Protein AF-A0A133UDZ0-F1 (afdb_monomer_lite)

pLDDT: mean 82.49, std 12.0, range [34.69, 95.62]

Foldseek 3Di:
DELVVQLVVCVVVLVLLCVLQVCPVFVLVNVLVNVLSSQLSVLVLQLFCVSDPVSVVVQVVCCVVVVDHDDRVNSNVVSNVVSVVSNVVSNVVSCVVRVTDDTDPVSSVVSVVVVVVVVPDPDPPDPDDD

InterPro domains:
  IPR001898 Solute carrier family 13 [PF00939] (11-129)

Radius of gyration: 19.51 Å; chains: 1; bounding box: 43×41×47 Å

Secondary structure (DSSP, 8-state):
--HHHHHHHHHHHHHHHHHHTTGGG-HHHHHHHHHHHHHHHHHHHHHSGGG-HHHHHHHHHHHHHHSPPPPHHHHHHHHHHHHHHHHHHHHHHHHHHS-PPPP-HHHHHHHHHHHHHHT-S-----S---

Organism: NCBI:txid1698263

Structure (mmCIF, N/CA/C/O backbone):
data_AF-A0A133UDZ0-F1
#
_entry.id   AF-A0A133UDZ0-F1
#
loop_
_atom_site.group_PDB
_atom_site.id
_atom_site.type_symbol
_atom_site.label_atom_id
_atom_site.label_alt_id
_atom_site.label_comp_id
_atom_site.label_asym_id
_atom_site.label_entity_id
_atom_site.label_seq_id
_atom_site.pdbx_PDB_ins_code
_atom_site.Cartn_x
_atom_site.Cartn_y
_atom_site.Cartn_z
_atom_site.occupancy
_atom_site.B_iso_or_equiv
_atom_site.auth_seq_id
_atom_site.auth_comp_id
_atom_site.auth_asym_id
_atom_site.auth_atom_id
_atom_site.pdbx_PDB_model_num
ATOM 1 N N . MET A 1 1 ? 11.291 4.726 -2.373 1.00 58.84 1 MET A N 1
ATOM 2 C CA . MET A 1 1 ? 11.436 4.320 -0.953 1.00 58.84 1 MET A CA 1
ATOM 3 C C . MET A 1 1 ? 11.403 2.802 -0.896 1.00 58.84 1 MET A C 1
ATOM 5 O O . MET A 1 1 ? 10.569 2.240 -1.596 1.00 58.84 1 MET A O 1
ATOM 9 N N . PRO A 1 2 ? 12.270 2.133 -0.115 1.00 74.19 2 PRO A N 1
ATOM 10 C CA . PRO A 1 2 ? 12.167 0.690 0.098 1.00 74.19 2 PRO A CA 1
ATOM 11 C C . PRO A 1 2 ? 10.769 0.335 0.623 1.00 74.19 2 PRO A C 1
ATOM 13 O O . PRO A 1 2 ? 10.252 1.044 1.486 1.00 74.19 2 PRO A O 1
ATOM 16 N N . SER A 1 3 ? 10.161 -0.745 0.132 1.00 76.75 3 SER A N 1
ATOM 17 C CA . SER A 1 3 ? 8.808 -1.178 0.532 1.00 76.75 3 SER A CA 1
ATOM 18 C C . SER A 1 3 ? 8.650 -1.304 2.054 1.00 76.75 3 SER A C 1
ATOM 20 O O . SER A 1 3 ? 7.630 -0.900 2.609 1.00 76.75 3 SER A O 1
ATOM 22 N N . HIS A 1 4 ? 9.700 -1.757 2.746 1.00 84.06 4 HIS A N 1
ATOM 23 C CA . HIS A 1 4 ? 9.746 -1.850 4.209 1.00 84.06 4 HIS A CA 1
ATOM 24 C C . HIS A 1 4 ? 9.666 -0.489 4.916 1.00 84.06 4 HIS A C 1
ATOM 26 O O . HIS A 1 4 ? 9.033 -0.382 5.962 1.00 84.06 4 HIS A O 1
ATOM 32 N N . ALA A 1 5 ? 10.261 0.562 4.342 1.00 86.00 5 ALA A N 1
ATOM 33 C CA . ALA A 1 5 ? 10.204 1.907 4.913 1.00 86.00 5 ALA A CA 1
ATOM 34 C C . ALA A 1 5 ? 8.788 2.488 4.810 1.00 86.00 5 ALA A C 1
ATOM 36 O O . ALA A 1 5 ? 8.295 3.086 5.760 1.00 86.00 5 ALA A O 1
ATOM 37 N N . VAL A 1 6 ? 8.108 2.259 3.681 1.00 86.62 6 VAL A N 1
ATOM 38 C CA . VAL A 1 6 ? 6.710 2.680 3.503 1.00 86.62 6 VAL A CA 1
ATOM 39 C C . VAL A 1 6 ? 5.803 1.950 4.493 1.00 86.62 6 VAL A C 1
ATOM 41 O O . VAL A 1 6 ? 4.982 2.586 5.147 1.00 86.62 6 VAL A O 1
ATOM 44 N N . ALA A 1 7 ? 5.989 0.638 4.663 1.00 88.31 7 ALA A N 1
ATOM 45 C CA . ALA A 1 7 ? 5.239 -0.132 5.651 1.00 88.31 7 ALA A CA 1
ATOM 46 C C . ALA A 1 7 ? 5.451 0.411 7.074 1.00 88.31 7 ALA A C 1
ATOM 48 O O . ALA A 1 7 ? 4.476 0.635 7.783 1.00 88.31 7 ALA A O 1
ATOM 49 N N . ALA A 1 8 ? 6.697 0.691 7.468 1.00 89.75 8 ALA A N 1
ATOM 50 C CA . ALA A 1 8 ? 7.012 1.234 8.789 1.00 89.75 8 ALA A CA 1
ATOM 51 C C . ALA A 1 8 ? 6.382 2.616 9.037 1.00 89.75 8 ALA A C 1
ATOM 53 O O . ALA A 1 8 ? 5.907 2.877 10.138 1.00 89.75 8 ALA A O 1
ATOM 54 N N . LEU A 1 9 ? 6.335 3.481 8.018 1.00 92.19 9 LEU A N 1
ATOM 55 C CA . LEU A 1 9 ? 5.718 4.809 8.114 1.00 92.19 9 LEU A CA 1
ATOM 56 C C . LEU A 1 9 ? 4.188 4.753 8.204 1.00 92.19 9 LEU A C 1
ATOM 58 O O . LEU A 1 9 ? 3.581 5.592 8.863 1.00 92.19 9 LEU A O 1
ATOM 62 N N . LEU A 1 10 ? 3.564 3.780 7.540 1.00 91.88 10 LEU A N 1
ATOM 63 C CA . LEU A 1 10 ? 2.107 3.634 7.506 1.00 91.88 10 LEU A CA 1
ATOM 64 C C . LEU A 1 10 ? 1.560 2.747 8.631 1.00 91.88 10 LEU A C 1
ATOM 66 O O . LEU A 1 10 ? 0.364 2.789 8.913 1.00 91.88 10 LEU A O 1
ATOM 70 N N . LEU A 1 11 ? 2.415 1.964 9.291 1.00 92.00 11 LEU A N 1
ATOM 71 C CA . LEU A 1 11 ? 2.012 1.069 10.371 1.00 92.00 11 LEU A CA 1
ATOM 72 C C . LEU A 1 11 ? 1.315 1.802 11.535 1.00 92.00 11 LEU A C 1
ATOM 74 O O . LEU A 1 11 ? 0.253 1.330 11.939 1.00 92.00 11 LEU A O 1
ATOM 78 N N . PRO A 1 12 ? 1.810 2.951 12.049 1.00 90.38 12 PRO A N 1
ATOM 79 C CA . PRO A 1 12 ? 1.117 3.683 13.110 1.00 90.38 12 PRO A CA 1
ATOM 80 C C . PRO A 1 12 ? -0.282 4.135 12.685 1.00 90.38 12 PRO A C 1
ATOM 82 O O . PRO A 1 12 ? -1.232 3.973 13.441 1.00 90.38 12 PRO A O 1
ATOM 85 N N . VAL A 1 13 ? -0.428 4.613 11.444 1.00 89.81 13 VAL A N 1
ATOM 86 C CA . VAL A 1 13 ? -1.722 5.035 10.884 1.00 89.81 13 VAL A CA 1
ATOM 87 C C . VAL A 1 13 ? -2.703 3.863 10.843 1.00 89.81 13 VAL A C 1
ATOM 89 O O . VAL A 1 13 ? -3.865 4.004 11.218 1.00 89.81 13 VAL A O 1
ATOM 92 N N . LEU A 1 14 ? -2.233 2.687 10.425 1.00 90.31 14 LEU A N 1
ATOM 93 C CA . LEU A 1 14 ? -3.043 1.472 10.402 1.00 90.31 14 LEU A CA 1
ATOM 94 C C . LEU A 1 14 ? -3.494 1.058 11.811 1.00 90.31 14 LEU A C 1
ATOM 96 O O . LEU A 1 14 ? -4.652 0.687 11.995 1.00 90.31 14 LEU A O 1
ATOM 100 N N . VAL A 1 15 ? -2.609 1.155 12.806 1.00 89.31 15 VAL A N 1
ATOM 101 C CA . VAL A 1 15 ? -2.947 0.863 14.207 1.00 89.31 15 VAL A CA 1
ATOM 102 C C . VAL A 1 15 ? -3.992 1.847 14.739 1.00 89.31 15 VAL A C 1
ATOM 104 O O . VAL A 1 15 ? -4.974 1.397 15.330 1.00 89.31 15 VAL A O 1
ATOM 107 N N . SER A 1 16 ? -3.848 3.149 14.468 1.00 88.31 16 SER A N 1
ATOM 108 C CA . SER A 1 16 ? -4.844 4.163 14.846 1.00 88.31 16 SER A CA 1
ATOM 109 C C . SER A 1 16 ? -6.220 3.869 14.245 1.00 88.31 16 SER A C 1
ATOM 111 O O . SER A 1 16 ? -7.223 3.940 14.944 1.00 88.31 16 SER A O 1
ATOM 113 N N . ILE A 1 17 ? -6.291 3.444 12.977 1.00 88.12 17 ILE A N 1
ATOM 114 C CA . ILE A 1 17 ? -7.563 3.068 12.333 1.00 88.12 17 ILE A CA 1
ATOM 115 C C . ILE A 1 17 ? -8.220 1.870 13.038 1.00 88.12 17 ILE A C 1
ATOM 117 O O . ILE A 1 17 ? -9.427 1.887 13.288 1.00 88.12 17 ILE A O 1
ATOM 121 N N . ILE A 1 18 ? -7.439 0.837 13.373 1.00 86.94 18 ILE A N 1
ATOM 122 C CA . ILE A 1 18 ? -7.945 -0.360 14.067 1.00 86.94 18 ILE A CA 1
ATOM 123 C C . ILE A 1 18 ? -8.468 -0.004 15.466 1.00 86.94 18 ILE A C 1
ATOM 125 O O . ILE A 1 18 ? -9.515 -0.509 15.876 1.00 86.94 18 ILE A O 1
ATOM 129 N N . GLN A 1 19 ? -7.760 0.866 16.191 1.00 85.25 19 GLN A N 1
ATOM 130 C CA . GLN A 1 19 ? -8.157 1.313 17.528 1.00 85.25 19 GLN A CA 1
ATOM 131 C C . GLN A 1 19 ? -9.403 2.206 17.483 1.00 85.25 19 GLN A C 1
ATOM 133 O O . GLN A 1 19 ? -10.363 1.945 18.211 1.00 85.25 19 GLN A O 1
ATOM 138 N N . ALA A 1 20 ? -9.437 3.190 16.580 1.00 83.56 20 ALA A N 1
ATOM 139 C CA . ALA A 1 20 ? -10.575 4.090 16.406 1.00 83.56 20 ALA A CA 1
ATOM 140 C C . ALA A 1 20 ? -11.861 3.314 16.080 1.00 83.56 20 ALA A C 1
ATOM 142 O O . ALA A 1 20 ? -12.916 3.562 16.669 1.00 83.56 20 ALA A O 1
ATOM 143 N N . GLY A 1 21 ? -11.772 2.315 15.200 1.00 78.38 21 GLY A N 1
ATOM 144 C CA . GLY A 1 21 ? -12.921 1.484 14.842 1.00 78.38 21 GLY A CA 1
ATOM 145 C C . GLY A 1 21 ? -13.352 0.475 15.903 1.00 78.38 21 GLY A C 1
ATOM 146 O O . GLY A 1 21 ? -14.317 -0.240 15.659 1.00 78.38 21 GLY A O 1
ATOM 147 N N . GLU A 1 22 ? -12.662 0.386 17.049 1.00 75.75 22 GLU A N 1
ATOM 148 C CA . GLU A 1 22 ? -12.878 -0.665 18.061 1.00 75.75 22 GLU A CA 1
ATOM 149 C C . GLU A 1 22 ? -12.833 -2.076 17.448 1.00 75.75 22 GLU A C 1
ATOM 151 O O . GLU A 1 22 ? -13.445 -3.025 17.940 1.00 75.75 22 GLU A O 1
ATOM 156 N N . ILE A 1 23 ? -12.051 -2.236 16.374 1.00 68.81 23 ILE A N 1
ATOM 157 C CA . ILE A 1 23 ? -12.045 -3.431 15.518 1.00 68.81 23 ILE A CA 1
ATOM 158 C C . ILE A 1 23 ? -11.305 -4.602 16.189 1.00 68.81 23 ILE A C 1
ATOM 160 O O . ILE A 1 23 ? -11.095 -5.655 15.597 1.00 68.81 23 ILE A O 1
ATOM 164 N N . GLY A 1 24 ? -10.935 -4.461 17.466 1.00 60.06 24 GLY A N 1
ATOM 165 C CA . GLY A 1 24 ? -10.335 -5.524 18.272 1.00 60.06 24 GLY A CA 1
ATOM 166 C C . GLY A 1 24 ? -11.213 -6.776 18.400 1.00 60.06 24 GLY A C 1
ATOM 167 O O . GLY A 1 24 ? -10.679 -7.853 18.652 1.00 60.06 24 GLY A O 1
ATOM 168 N N . GLN A 1 25 ? -12.530 -6.664 18.181 1.00 58.94 25 GLN A N 1
ATOM 169 C CA . GLN A 1 25 ? -13.441 -7.818 18.131 1.00 58.94 25 GLN A CA 1
ATOM 170 C C . GLN A 1 25 ? -13.496 -8.481 16.739 1.00 58.94 25 GLN A C 1
ATOM 172 O O . GLN A 1 25 ? -13.700 -9.689 16.629 1.00 58.94 25 GLN A O 1
ATOM 177 N N . GLU A 1 26 ? -13.221 -7.727 15.675 1.00 74.00 26 GLU A N 1
ATOM 178 C CA . GLU A 1 26 ? -13.294 -8.149 14.271 1.00 74.00 26 GLU A CA 1
ATOM 179 C C . GLU A 1 26 ? -11.903 -8.560 13.754 1.00 74.00 26 GLU A C 1
ATOM 181 O O . GLU A 1 26 ? -11.244 -7.897 12.942 1.00 74.00 26 GLU A O 1
ATOM 186 N N . ARG A 1 27 ? -11.415 -9.702 14.263 1.00 81.25 27 ARG A N 1
ATOM 187 C CA . ARG A 1 27 ? -10.061 -10.220 13.979 1.00 81.25 27 ARG A CA 1
ATOM 188 C C . ARG A 1 27 ? -9.776 -10.360 12.478 1.00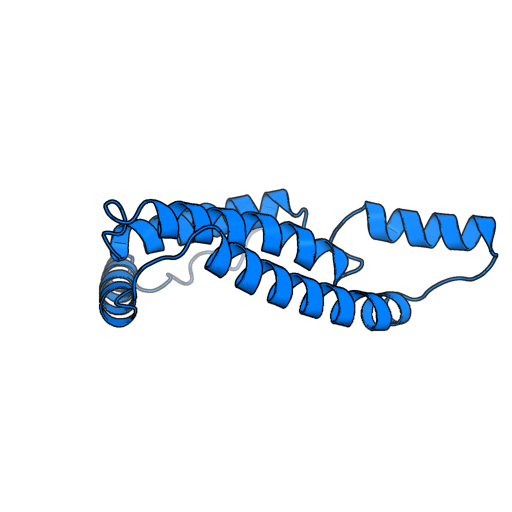 81.25 27 ARG A C 1
ATOM 190 O O . ARG A 1 27 ? -8.627 -10.211 12.062 1.00 81.25 27 ARG A O 1
ATOM 197 N N . LYS A 1 28 ? -10.796 -10.649 11.665 1.00 85.62 28 LYS A N 1
ATOM 198 C CA . LYS A 1 28 ? -10.648 -10.829 10.213 1.00 85.62 28 LYS A CA 1
ATOM 199 C C . LYS A 1 28 ? -10.311 -9.516 9.521 1.00 85.62 28 LYS A C 1
ATOM 201 O O . LYS A 1 28 ? -9.399 -9.508 8.697 1.00 85.62 28 LYS A O 1
ATOM 206 N N . PHE A 1 29 ? -10.965 -8.415 9.893 1.00 85.75 29 PHE A N 1
ATOM 207 C CA . PHE A 1 29 ? -10.641 -7.111 9.321 1.00 85.75 29 PHE A CA 1
ATOM 208 C C . PHE A 1 29 ? -9.236 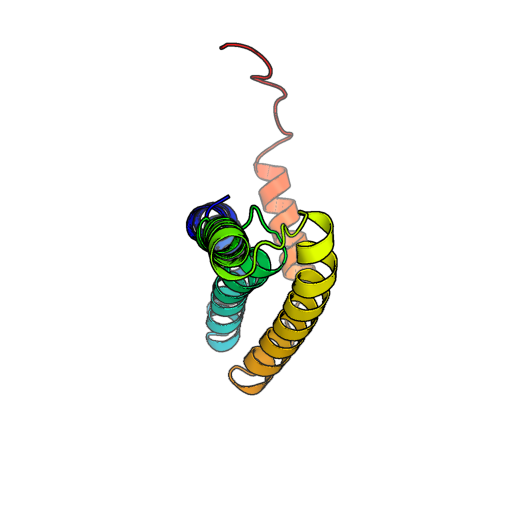-6.649 9.697 1.00 85.75 29 PHE A C 1
ATOM 210 O O . PHE A 1 29 ? -8.485 -6.214 8.827 1.00 85.75 29 PHE A O 1
ATOM 217 N N . ALA A 1 30 ? -8.854 -6.785 10.971 1.00 86.88 30 ALA A N 1
ATOM 218 C CA . ALA A 1 30 ? -7.519 -6.401 11.431 1.00 86.88 30 ALA A CA 1
ATOM 219 C C . ALA A 1 30 ? -6.410 -7.158 10.670 1.00 86.88 30 ALA A C 1
ATOM 221 O O . ALA A 1 30 ? -5.404 -6.569 10.272 1.00 86.88 30 ALA A O 1
ATOM 222 N N . VAL A 1 31 ? -6.615 -8.452 10.402 1.00 89.19 31 VAL A N 1
ATOM 223 C CA . VAL A 1 31 ? -5.707 -9.248 9.561 1.00 89.19 31 VAL A CA 1
ATOM 224 C C . VAL A 1 31 ? -5.753 -8.781 8.103 1.00 89.19 31 VAL A C 1
ATOM 226 O O . VAL A 1 31 ? -4.701 -8.578 7.496 1.00 89.19 31 VAL A O 1
ATOM 229 N N . ALA A 1 32 ? -6.945 -8.563 7.545 1.00 91.00 32 ALA A N 1
ATOM 230 C CA . ALA A 1 32 ? -7.114 -8.150 6.156 1.00 91.00 32 ALA A CA 1
ATOM 231 C C . ALA A 1 32 ? -6.457 -6.794 5.859 1.00 91.00 32 ALA A C 1
ATOM 233 O O . ALA A 1 32 ? -5.747 -6.680 4.862 1.00 91.00 32 ALA A O 1
ATOM 234 N N . ILE A 1 33 ? -6.627 -5.785 6.721 1.00 90.00 33 ILE A N 1
ATOM 235 C CA . ILE A 1 33 ? -6.036 -4.453 6.524 1.00 90.00 33 ILE A CA 1
ATOM 236 C C . ILE A 1 33 ? -4.507 -4.483 6.670 1.00 90.00 33 ILE A C 1
ATOM 238 O O . ILE A 1 33 ? -3.798 -3.829 5.904 1.00 90.00 33 ILE A O 1
ATOM 242 N N . PHE A 1 34 ? -3.976 -5.297 7.589 1.00 91.50 34 PHE A N 1
ATOM 243 C CA . PHE A 1 34 ? -2.532 -5.476 7.753 1.00 91.50 34 PHE A CA 1
ATOM 244 C C . PHE A 1 34 ? -1.896 -6.163 6.534 1.00 91.50 34 PHE A C 1
ATOM 246 O O . PHE A 1 34 ? -0.855 -5.732 6.020 1.00 91.50 34 PHE A O 1
ATOM 253 N N . LEU A 1 35 ? -2.547 -7.209 6.020 1.00 92.50 35 LEU A N 1
ATOM 254 C CA . LEU A 1 35 ? -2.131 -7.864 4.782 1.00 92.50 35 LEU A CA 1
ATOM 255 C C . LEU A 1 35 ? -2.280 -6.925 3.583 1.00 92.50 35 LEU A C 1
ATOM 257 O O . LEU A 1 35 ? -1.376 -6.873 2.751 1.00 92.50 35 LEU A O 1
ATOM 261 N N . ALA A 1 36 ? -3.350 -6.130 3.521 1.00 92.50 36 ALA A N 1
ATOM 262 C CA . ALA A 1 36 ? -3.537 -5.128 2.477 1.00 92.50 36 ALA A CA 1
ATOM 263 C C . ALA A 1 36 ? -2.371 -4.134 2.444 1.00 92.50 36 ALA A C 1
ATOM 265 O O . ALA A 1 36 ? -1.839 -3.877 1.365 1.00 92.50 36 ALA A O 1
ATOM 266 N N . LEU A 1 37 ? -1.912 -3.632 3.597 1.00 92.81 37 LEU A N 1
ATOM 267 C CA . LEU A 1 37 ? -0.731 -2.765 3.675 1.00 92.81 37 LEU A CA 1
ATOM 268 C C . LEU A 1 37 ? 0.527 -3.473 3.136 1.00 92.81 37 LEU A C 1
ATOM 270 O O . LEU A 1 37 ? 1.266 -2.927 2.312 1.00 92.81 37 LEU A O 1
ATOM 274 N N . THR A 1 38 ? 0.755 -4.712 3.565 1.00 91.25 38 THR A N 1
ATOM 275 C CA . THR A 1 38 ? 1.943 -5.498 3.191 1.00 91.25 38 THR A CA 1
ATOM 276 C C . THR A 1 38 ? 1.981 -5.812 1.691 1.00 91.25 38 THR A C 1
ATOM 278 O O . THR A 1 38 ? 3.005 -5.624 1.026 1.00 91.25 38 THR A O 1
ATOM 281 N N . TYR A 1 39 ? 0.856 -6.241 1.119 1.00 91.69 39 TYR A N 1
ATOM 282 C CA . TYR A 1 39 ? 0.763 -6.515 -0.312 1.00 91.69 39 TYR A CA 1
ATOM 283 C C . TYR A 1 39 ? 0.797 -5.232 -1.139 1.00 91.69 39 TYR A C 1
ATOM 285 O O . TYR A 1 39 ? 1.495 -5.194 -2.148 1.00 91.69 39 TYR A O 1
ATOM 293 N N . SER A 1 40 ? 0.148 -4.152 -0.695 1.00 89.56 40 SER A N 1
ATOM 294 C CA . SER A 1 40 ? 0.151 -2.874 -1.423 1.00 89.56 40 SER A CA 1
ATOM 295 C C . SER A 1 40 ? 1.550 -2.266 -1.510 1.00 89.56 40 SER A C 1
ATOM 297 O O . SER A 1 40 ? 1.947 -1.787 -2.570 1.00 89.56 40 SER A O 1
ATOM 299 N N . THR A 1 41 ? 2.343 -2.334 -0.435 1.00 88.88 41 THR A N 1
ATOM 300 C CA . THR A 1 41 ? 3.746 -1.875 -0.466 1.00 88.88 41 THR A CA 1
ATOM 301 C C . THR A 1 41 ? 4.619 -2.722 -1.394 1.00 88.88 41 THR A C 1
ATOM 303 O O . THR A 1 41 ? 5.546 -2.199 -2.015 1.00 88.88 41 THR A O 1
ATOM 306 N N . SER A 1 42 ? 4.304 -4.011 -1.544 1.00 87.38 42 SER A N 1
ATOM 307 C CA . SER A 1 42 ? 5.000 -4.920 -2.461 1.00 87.38 42 SER A CA 1
ATOM 308 C C . SER A 1 42 ? 4.599 -4.692 -3.923 1.00 87.38 42 SER A C 1
ATOM 310 O O . SER A 1 42 ? 5.466 -4.555 -4.782 1.00 87.38 42 SER A O 1
ATOM 312 N N . VAL A 1 43 ? 3.301 -4.591 -4.213 1.00 89.31 43 VAL A N 1
ATOM 313 C CA . VAL A 1 43 ? 2.766 -4.354 -5.564 1.00 89.31 43 VAL A CA 1
ATOM 314 C C . VAL A 1 43 ? 3.123 -2.950 -6.059 1.00 89.31 43 VAL A C 1
ATOM 316 O O . VAL A 1 43 ? 3.560 -2.788 -7.199 1.00 89.31 43 VAL A O 1
ATOM 319 N N . GLY A 1 44 ? 3.041 -1.937 -5.194 1.00 84.94 44 GLY A N 1
ATOM 320 C CA . GLY A 1 44 ? 3.434 -0.564 -5.523 1.00 84.94 44 GLY A CA 1
ATOM 321 C C . GLY A 1 44 ? 4.916 -0.429 -5.895 1.00 84.94 44 GLY A C 1
ATOM 322 O O . GLY A 1 44 ? 5.273 0.423 -6.707 1.00 84.94 44 GLY A O 1
ATOM 323 N N . SER A 1 45 ? 5.776 -1.312 -5.373 1.00 83.25 45 SER A N 1
ATOM 324 C CA . SER A 1 45 ? 7.194 -1.381 -5.749 1.00 83.25 45 SER A CA 1
ATOM 325 C C . SER A 1 45 ? 7.399 -1.811 -7.209 1.00 83.25 45 SER A C 1
ATOM 327 O O . SER A 1 45 ? 8.380 -1.408 -7.823 1.00 83.25 45 SER A O 1
ATOM 329 N N . ILE A 1 46 ? 6.475 -2.587 -7.787 1.00 81.19 46 ILE A N 1
ATOM 330 C CA . ILE A 1 46 ? 6.539 -3.047 -9.186 1.00 81.19 46 ILE A CA 1
ATOM 331 C C . ILE A 1 46 ? 6.141 -1.918 -10.145 1.00 81.19 46 ILE A C 1
ATOM 333 O O . ILE A 1 46 ? 6.788 -1.719 -11.173 1.00 81.19 46 ILE A O 1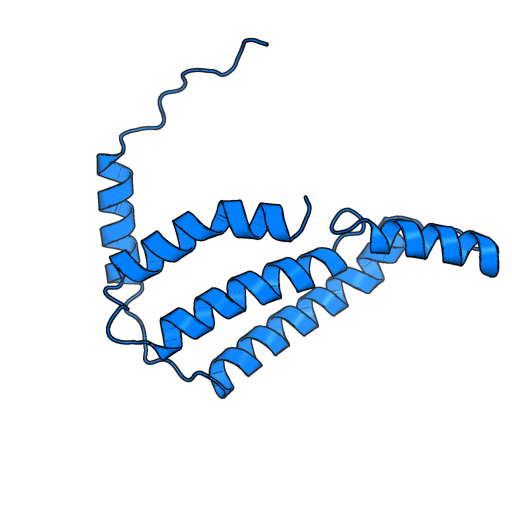
ATOM 337 N N . GLY A 1 47 ? 5.096 -1.162 -9.790 1.00 75.19 47 GLY A N 1
ATOM 338 C CA . GLY A 1 47 ? 4.526 -0.118 -10.649 1.00 75.19 47 GLY A CA 1
ATOM 339 C C . GLY A 1 47 ? 5.453 1.075 -10.900 1.00 75.19 47 GLY A C 1
ATOM 340 O O . GLY A 1 47 ? 5.299 1.766 -11.901 1.00 75.19 47 GLY A O 1
ATOM 341 N N . SER A 1 48 ? 6.440 1.311 -10.031 1.00 77.31 48 SER A N 1
ATOM 342 C CA . SER A 1 48 ? 7.448 2.359 -10.215 1.00 77.31 48 SER A CA 1
ATOM 343 C C . SER A 1 48 ? 8.842 1.757 -10.348 1.00 77.31 48 SER A C 1
ATOM 345 O O . SER A 1 48 ? 9.257 0.945 -9.521 1.00 77.31 48 SER A O 1
ATOM 347 N N . LEU A 1 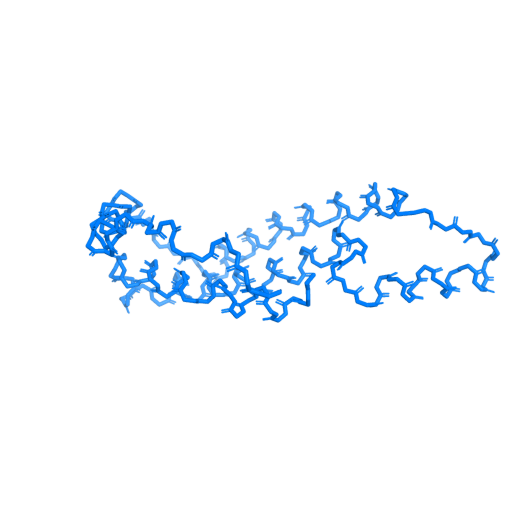49 ? 9.626 2.221 -11.325 1.00 67.44 49 LEU A N 1
ATOM 348 C CA . LEU A 1 49 ? 11.028 1.807 -11.457 1.00 67.44 49 LEU A CA 1
ATOM 349 C C . LEU A 1 49 ? 11.843 2.111 -10.184 1.00 67.44 49 LEU A C 1
ATOM 351 O O . LEU A 1 49 ? 12.714 1.343 -9.791 1.00 67.44 49 LEU A O 1
ATOM 355 N N . LEU A 1 50 ? 11.510 3.211 -9.501 1.00 70.38 50 LEU A N 1
ATOM 356 C CA . LEU A 1 50 ? 12.155 3.675 -8.266 1.00 70.38 50 LEU A CA 1
ATOM 357 C C . LEU A 1 50 ? 11.644 2.948 -7.008 1.00 70.38 50 LEU A C 1
ATOM 359 O O . LEU A 1 50 ? 12.104 3.216 -5.892 1.00 70.38 50 LEU A O 1
ATOM 363 N N . GLY A 1 51 ? 10.665 2.056 -7.166 1.00 66.81 51 GLY A N 1
ATOM 364 C CA . GLY A 1 51 ? 10.042 1.311 -6.079 1.00 66.81 51 GLY A CA 1
ATOM 365 C C . GLY A 1 51 ? 10.946 0.238 -5.472 1.00 66.81 51 GLY A C 1
ATOM 366 O O . GLY A 1 51 ? 10.746 -0.135 -4.314 1.00 66.81 51 GLY A O 1
ATOM 367 N N . GLY A 1 52 ? 11.951 -0.251 -6.205 1.00 73.94 52 GLY A N 1
ATOM 368 C CA . GLY A 1 52 ? 12.868 -1.277 -5.713 1.00 73.94 52 GLY A CA 1
ATOM 369 C C . GLY A 1 52 ? 14.132 -1.419 -6.558 1.00 73.94 52 GLY A C 1
ATOM 370 O O . GLY A 1 52 ? 14.077 -1.376 -7.784 1.00 73.94 52 GLY A O 1
ATOM 371 N N . ALA A 1 53 ? 15.272 -1.661 -5.898 1.00 76.38 53 ALA A N 1
ATOM 372 C CA . ALA A 1 53 ? 16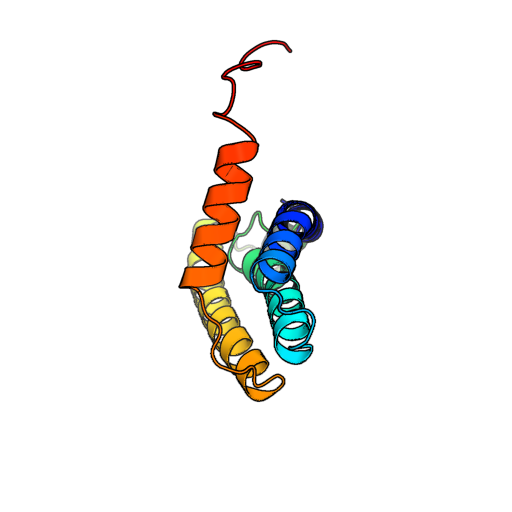.579 -1.813 -6.554 1.00 76.38 53 ALA A CA 1
ATOM 373 C C . ALA A 1 53 ? 16.584 -2.902 -7.643 1.00 76.38 53 ALA A C 1
ATOM 375 O O . ALA A 1 53 ? 17.279 -2.777 -8.647 1.00 76.38 53 ALA A O 1
ATOM 376 N N . ARG A 1 54 ? 15.754 -3.941 -7.480 1.00 81.44 54 ARG A N 1
ATOM 377 C CA . ARG A 1 54 ? 15.612 -5.033 -8.452 1.00 81.44 54 ARG A CA 1
ATOM 378 C C . ARG A 1 54 ? 15.125 -4.561 -9.824 1.00 81.44 54 ARG A C 1
ATOM 380 O O . ARG A 1 54 ? 15.574 -5.116 -10.816 1.00 81.44 54 ARG A O 1
ATOM 387 N N . ASN A 1 55 ? 14.257 -3.549 -9.896 1.00 84.31 55 ASN A N 1
ATOM 388 C CA . ASN A 1 55 ? 13.692 -3.089 -11.170 1.00 84.31 55 ASN A CA 1
ATOM 389 C C . ASN A 1 55 ? 14.761 -2.388 -12.020 1.00 84.31 55 ASN A C 1
ATOM 391 O O . ASN A 1 55 ? 14.880 -2.646 -13.212 1.00 84.31 55 ASN A O 1
ATOM 395 N N . ILE A 1 56 ? 15.592 -1.556 -11.385 1.00 83.50 56 ILE A N 1
ATOM 396 C CA . ILE A 1 56 ? 16.711 -0.870 -12.047 1.00 83.50 56 ILE A CA 1
ATOM 397 C C . ILE A 1 56 ? 17.774 -1.883 -12.486 1.00 83.50 56 ILE A C 1
ATOM 399 O O . ILE A 1 56 ? 18.249 -1.827 -13.617 1.00 83.50 56 ILE A O 1
ATOM 403 N N . LEU A 1 57 ? 18.107 -2.845 -11.616 1.00 86.12 57 LEU A N 1
ATOM 404 C CA . LEU A 1 57 ? 19.033 -3.927 -11.960 1.00 86.12 57 LEU A CA 1
ATOM 405 C C . LEU A 1 57 ? 18.522 -4.768 -13.136 1.00 86.12 57 LEU A C 1
ATOM 407 O O . LEU A 1 57 ? 19.315 -5.151 -13.989 1.00 86.12 57 LEU A O 1
ATOM 411 N N . ALA A 1 58 ? 17.215 -5.033 -13.202 1.00 85.06 58 ALA A N 1
ATOM 412 C CA . ALA A 1 58 ? 16.615 -5.779 -14.302 1.00 85.06 58 ALA A CA 1
ATOM 413 C C . ALA A 1 58 ? 16.755 -5.040 -15.637 1.00 85.06 58 ALA A C 1
ATOM 415 O O . ALA A 1 58 ? 17.120 -5.677 -16.619 1.00 85.06 58 ALA A O 1
ATOM 416 N N . ILE A 1 59 ? 16.532 -3.720 -15.676 1.00 85.50 59 ILE A N 1
ATOM 417 C CA . ILE A 1 59 ? 16.757 -2.924 -16.895 1.00 85.50 59 ILE A CA 1
ATOM 418 C C . ILE A 1 59 ? 18.227 -2.960 -17.309 1.00 85.50 59 ILE A C 1
ATOM 420 O O . ILE A 1 59 ? 18.509 -3.227 -18.472 1.00 85.50 59 ILE A O 1
ATOM 424 N N . GLY A 1 60 ? 19.154 -2.757 -16.367 1.00 86.56 60 GLY A N 1
ATOM 425 C CA . GLY A 1 60 ? 20.585 -2.808 -16.677 1.00 86.56 60 GLY A CA 1
ATOM 426 C C . GLY A 1 60 ? 21.013 -4.181 -17.201 1.00 86.56 60 GLY A C 1
ATOM 427 O O . GLY A 1 60 ? 21.746 -4.273 -18.180 1.00 86.56 60 GLY A O 1
ATOM 428 N N . LEU A 1 61 ? 20.498 -5.266 -16.613 1.00 88.31 61 LEU A N 1
ATOM 429 C CA . LEU A 1 61 ? 20.747 -6.616 -17.116 1.00 88.31 61 LEU A CA 1
ATOM 430 C C . LEU A 1 61 ? 20.142 -6.815 -18.513 1.00 88.31 61 LEU A C 1
ATOM 432 O O . LEU A 1 61 ? 20.803 -7.371 -19.390 1.00 88.31 61 LEU A O 1
ATOM 436 N N . LEU A 1 62 ? 18.915 -6.345 -18.744 1.00 87.88 62 LEU A N 1
ATOM 437 C CA . LEU A 1 62 ? 18.256 -6.459 -20.044 1.00 87.88 62 LEU A CA 1
ATOM 438 C C . LEU A 1 62 ? 19.047 -5.735 -21.137 1.00 87.88 62 LEU A C 1
ATOM 440 O O . LEU A 1 62 ? 19.211 -6.275 -22.230 1.00 87.88 62 LEU A O 1
ATOM 444 N N . GLU A 1 63 ? 19.586 -4.560 -20.821 1.00 88.88 63 GLU A N 1
ATOM 445 C CA . GLU A 1 63 ? 20.452 -3.790 -21.710 1.00 88.88 63 GLU A CA 1
ATOM 446 C C . GLU A 1 63 ? 21.740 -4.561 -22.027 1.00 88.88 63 GLU A C 1
ATOM 448 O O . GLU A 1 63 ? 22.112 -4.676 -23.192 1.00 88.88 63 GLU A O 1
ATOM 453 N N . THR A 1 64 ? 22.371 -5.194 -21.030 1.00 88.94 64 THR A N 1
ATOM 454 C CA . THR A 1 64 ? 23.589 -5.997 -21.264 1.00 88.94 64 THR A CA 1
ATOM 455 C C . THR A 1 64 ? 23.353 -7.260 -22.095 1.00 88.94 64 THR A C 1
ATOM 457 O O . THR A 1 64 ? 24.250 -7.685 -22.819 1.00 88.94 64 THR A O 1
ATOM 460 N N . VAL A 1 65 ? 22.167 -7.870 -22.001 1.00 90.19 65 VAL A N 1
ATOM 461 C CA . VAL A 1 65 ? 21.849 -9.139 -22.681 1.00 90.19 65 VAL A CA 1
ATOM 462 C C . VAL A 1 65 ? 21.257 -8.913 -24.072 1.00 90.19 65 VAL A C 1
ATOM 464 O O . VAL A 1 65 ? 21.543 -9.676 -24.991 1.00 90.19 65 VAL A O 1
ATOM 467 N N . THR A 1 66 ? 20.419 -7.888 -24.239 1.00 87.06 66 THR A N 1
ATOM 468 C CA . THR A 1 66 ? 19.662 -7.646 -25.481 1.00 87.06 66 THR A CA 1
ATOM 469 C C . THR A 1 66 ? 20.164 -6.442 -26.277 1.00 87.06 66 THR A C 1
ATOM 471 O O . THR A 1 66 ? 19.718 -6.234 -27.403 1.00 87.06 66 THR A O 1
ATOM 474 N N . GLY A 1 67 ? 21.051 -5.618 -25.705 1.00 84.75 67 GLY A N 1
ATOM 475 C CA . GLY A 1 67 ? 21.506 -4.357 -26.301 1.00 84.75 67 GLY A CA 1
ATOM 476 C C . GLY A 1 67 ? 20.428 -3.269 -26.370 1.00 84.75 67 GLY A C 1
ATOM 477 O O . GLY A 1 67 ? 20.673 -2.206 -26.932 1.00 84.75 67 GLY A O 1
ATOM 478 N N . THR A 1 68 ? 19.232 -3.526 -25.830 1.00 84.06 68 THR A N 1
ATOM 479 C CA . THR A 1 68 ? 18.097 -2.599 -25.868 1.00 84.06 68 THR A CA 1
ATOM 480 C C . THR A 1 68 ? 17.974 -1.887 -24.528 1.00 84.06 68 THR A C 1
ATOM 482 O O . THR A 1 68 ? 17.755 -2.530 -23.500 1.00 84.06 68 THR A O 1
ATOM 485 N N . SER A 1 69 ? 18.089 -0.560 -24.531 1.00 81.69 69 SER A N 1
ATOM 486 C CA . SER A 1 69 ? 17.851 0.257 -23.344 1.00 81.69 69 SER A CA 1
ATOM 487 C C . SER A 1 69 ? 16.355 0.547 -23.200 1.00 81.69 69 SER A C 1
ATOM 489 O O . SER A 1 69 ? 15.704 1.066 -24.105 1.00 81.69 69 SER A O 1
ATOM 491 N N . LEU A 1 70 ? 15.788 0.182 -22.050 1.00 84.75 70 LEU A N 1
ATOM 492 C CA . LEU A 1 70 ? 14.419 0.544 -21.684 1.00 84.75 70 LEU A CA 1
ATOM 493 C C . LEU A 1 70 ? 14.437 1.863 -20.925 1.00 84.75 70 LEU A C 1
ATOM 495 O O . LEU A 1 70 ? 15.150 2.003 -19.926 1.00 84.75 70 LEU A O 1
ATOM 499 N N . SER A 1 71 ? 13.620 2.821 -21.357 1.00 85.12 71 SER A N 1
ATOM 500 C CA . SER A 1 71 ? 13.450 4.050 -20.595 1.00 85.12 71 SER A CA 1
ATOM 501 C C . SER A 1 71 ? 12.587 3.810 -19.351 1.00 85.12 71 SER A C 1
ATOM 503 O O . SER A 1 71 ? 11.824 2.846 -19.240 1.00 85.12 71 SER A O 1
ATOM 505 N N . PHE A 1 72 ? 12.663 4.744 -18.404 1.00 82.25 72 PHE A N 1
ATOM 506 C CA . PHE A 1 72 ? 11.776 4.768 -17.240 1.00 82.25 72 PHE A CA 1
ATOM 507 C C . PHE A 1 72 ? 10.289 4.765 -17.633 1.00 82.25 72 PHE A C 1
ATOM 509 O O . PHE A 1 72 ? 9.475 4.123 -16.968 1.00 82.25 72 PHE A O 1
ATOM 516 N N . LEU A 1 73 ? 9.933 5.474 -18.710 1.00 85.06 73 LEU A N 1
ATOM 517 C CA . LEU A 1 73 ? 8.553 5.558 -19.183 1.00 85.06 73 LEU A CA 1
ATOM 518 C C . LEU A 1 73 ? 8.076 4.227 -19.760 1.00 85.06 73 LEU A C 1
ATOM 520 O O . LEU A 1 73 ? 6.969 3.809 -19.428 1.00 85.06 73 LEU A O 1
ATOM 524 N N . ASP A 1 74 ? 8.914 3.535 -20.531 1.00 87.44 74 ASP A N 1
ATOM 525 C CA . ASP A 1 74 ? 8.573 2.222 -21.098 1.00 87.44 74 ASP A CA 1
ATOM 526 C C . ASP A 1 74 ? 8.262 1.215 -19.988 1.00 87.44 74 ASP A C 1
ATOM 528 O O . ASP A 1 74 ? 7.270 0.484 -20.044 1.00 87.44 74 ASP A O 1
ATOM 532 N N . TRP A 1 75 ? 9.060 1.247 -18.915 1.00 85.88 75 TRP A N 1
ATOM 533 C CA . TRP A 1 75 ? 8.803 0.425 -17.740 1.00 85.88 75 TRP A CA 1
ATOM 534 C C . TRP A 1 75 ? 7.486 0.779 -17.059 1.00 85.88 75 TRP A C 1
ATOM 536 O O . TRP A 1 75 ? 6.737 -0.117 -16.684 1.00 85.88 75 TRP A O 1
ATOM 546 N N . MET A 1 76 ? 7.179 2.066 -16.877 1.00 86.62 76 MET A N 1
ATOM 547 C CA . MET A 1 76 ? 5.927 2.462 -16.227 1.00 86.62 76 MET A CA 1
ATOM 548 C C . MET A 1 76 ? 4.699 2.110 -17.067 1.00 86.62 76 MET A C 1
ATOM 550 O O . MET A 1 76 ? 3.701 1.664 -16.504 1.00 86.62 76 MET A O 1
ATOM 554 N N . ILE A 1 77 ? 4.766 2.259 -18.391 1.00 90.06 77 ILE A N 1
ATOM 555 C CA . ILE A 1 77 ? 3.662 1.906 -19.295 1.00 90.06 77 ILE A CA 1
ATOM 556 C C . ILE A 1 77 ? 3.317 0.418 -19.169 1.00 90.06 77 ILE A C 1
ATOM 558 O O . ILE A 1 77 ? 2.139 0.069 -19.176 1.00 90.06 77 ILE A O 1
ATOM 562 N N . ALA A 1 78 ? 4.313 -0.451 -18.990 1.00 87.00 78 ALA A N 1
ATOM 563 C CA . ALA A 1 78 ? 4.083 -1.875 -18.755 1.00 87.00 78 ALA A CA 1
ATOM 564 C C . ALA A 1 78 ? 3.735 -2.196 -17.286 1.00 87.00 78 ALA A C 1
ATOM 566 O O . ALA A 1 78 ? 2.818 -2.966 -17.003 1.00 87.00 78 ALA A O 1
ATOM 567 N N . GLY A 1 79 ? 4.458 -1.606 -16.335 1.00 87.50 79 GLY A N 1
ATOM 568 C CA . GLY A 1 79 ? 4.405 -1.951 -14.916 1.00 87.50 79 GLY A CA 1
ATOM 569 C C . GLY A 1 79 ? 3.192 -1.393 -14.176 1.00 87.50 79 GLY A C 1
ATOM 570 O O . GLY A 1 79 ? 2.642 -2.077 -13.312 1.00 87.50 79 GLY A O 1
ATOM 571 N N . VAL A 1 80 ? 2.737 -0.180 -14.508 1.00 90.19 80 VAL A N 1
ATOM 572 C CA . VAL A 1 80 ? 1.588 0.457 -13.839 1.00 90.19 80 VAL A CA 1
ATOM 573 C C . VAL A 1 80 ? 0.287 -0.321 -14.076 1.00 90.19 80 VAL A C 1
ATOM 575 O O . VAL A 1 80 ? -0.389 -0.615 -13.086 1.00 90.19 80 VAL A O 1
ATOM 578 N N . PRO A 1 81 ? -0.071 -0.730 -15.312 1.00 92.25 81 PRO A N 1
ATOM 579 C CA . PRO A 1 81 ? -1.253 -1.561 -15.538 1.00 92.25 81 PRO A CA 1
ATOM 580 C C . PRO A 1 81 ? -1.207 -2.878 -14.761 1.00 92.25 81 PRO A C 1
ATOM 582 O O . PRO A 1 81 ? -2.198 -3.263 -14.143 1.00 92.25 81 PRO A O 1
ATOM 585 N N . ILE A 1 82 ? -0.044 -3.539 -14.724 1.00 91.81 82 ILE A N 1
ATOM 586 C CA . ILE A 1 82 ? 0.144 -4.789 -13.974 1.00 91.81 82 ILE A CA 1
ATOM 587 C C . ILE A 1 82 ? -0.062 -4.549 -12.476 1.00 91.81 82 ILE A C 1
ATOM 589 O O . ILE A 1 82 ? -0.795 -5.294 -11.826 1.00 91.81 82 ILE A O 1
ATOM 593 N N . ALA A 1 83 ? 0.534 -3.491 -11.921 1.00 91.38 83 ALA A N 1
ATOM 594 C CA . ALA A 1 83 ? 0.373 -3.142 -10.513 1.00 91.38 83 ALA A CA 1
ATOM 595 C C . ALA A 1 83 ? -1.089 -2.827 -10.162 1.00 91.38 83 ALA A C 1
ATOM 597 O O . ALA A 1 83 ? -1.568 -3.226 -9.099 1.00 91.38 83 ALA A O 1
ATOM 598 N N . LEU A 1 84 ? -1.825 -2.166 -11.059 1.00 92.94 84 LEU A N 1
ATOM 599 C CA . LEU A 1 84 ? -3.243 -1.872 -10.866 1.00 92.94 84 LEU A CA 1
ATOM 600 C C . LEU A 1 84 ? -4.080 -3.157 -10.849 1.00 92.94 84 LEU A C 1
ATOM 602 O O . LEU A 1 84 ? -4.870 -3.357 -9.926 1.00 92.94 84 LEU A O 1
ATOM 606 N N . VAL A 1 85 ? -3.850 -4.066 -11.801 1.00 95.06 85 VAL A N 1
ATOM 607 C CA . VAL A 1 85 ? -4.514 -5.380 -11.831 1.00 95.06 85 VAL A CA 1
ATOM 608 C C . VAL A 1 85 ? -4.206 -6.173 -10.562 1.00 95.06 85 VAL A C 1
ATOM 610 O O . VAL A 1 85 ? -5.125 -6.671 -9.913 1.00 95.06 85 VAL A O 1
ATOM 613 N N . LEU A 1 86 ? -2.939 -6.242 -10.149 1.00 93.44 86 LEU A N 1
ATOM 614 C CA . LEU A 1 86 ? -2.535 -6.934 -8.922 1.00 93.44 86 LEU A CA 1
ATOM 615 C C . LEU A 1 86 ? -3.154 -6.310 -7.668 1.00 93.44 86 LEU A C 1
ATOM 617 O O . LEU A 1 86 ? -3.523 -7.039 -6.749 1.00 93.44 86 LEU A O 1
ATOM 621 N N . THR A 1 87 ? -3.309 -4.987 -7.629 1.00 93.38 87 THR A N 1
ATOM 622 C CA . THR A 1 87 ? -3.967 -4.289 -6.514 1.00 93.38 87 THR A CA 1
ATOM 623 C C . THR A 1 87 ? -5.434 -4.698 -6.411 1.00 93.38 87 THR A C 1
ATOM 625 O O . THR A 1 87 ? -5.901 -5.070 -5.334 1.00 93.38 87 THR A O 1
ATOM 628 N N . VAL A 1 88 ? -6.148 -4.707 -7.539 1.00 95.62 88 VAL A N 1
ATOM 629 C CA . VAL A 1 88 ? -7.550 -5.140 -7.602 1.00 95.62 88 VAL A CA 1
ATOM 630 C C . VAL A 1 88 ? -7.684 -6.614 -7.208 1.00 95.62 88 VAL A C 1
ATOM 632 O O . VAL A 1 88 ? -8.519 -6.957 -6.369 1.00 95.62 88 VAL A O 1
ATOM 635 N N . LEU A 1 89 ? -6.825 -7.488 -7.738 1.00 95.56 89 LEU A N 1
ATOM 636 C CA . LEU A 1 89 ? -6.810 -8.910 -7.384 1.00 95.56 89 LEU A CA 1
ATOM 637 C C . LEU A 1 89 ? -6.519 -9.133 -5.898 1.00 95.56 89 LEU A C 1
ATOM 639 O O . LEU A 1 89 ? -7.175 -9.957 -5.263 1.00 95.56 89 LEU A O 1
ATOM 643 N N . THR A 1 90 ? -5.578 -8.381 -5.329 1.00 94.38 90 THR A N 1
ATOM 644 C CA . THR A 1 90 ? -5.254 -8.438 -3.898 1.00 94.38 90 THR A CA 1
ATOM 645 C C . THR A 1 90 ? -6.470 -8.064 -3.060 1.00 94.38 90 THR A C 1
ATOM 647 O O . THR A 1 90 ? -6.807 -8.786 -2.123 1.00 94.38 90 THR A O 1
ATOM 650 N N . PHE A 1 91 ? -7.172 -6.985 -3.416 1.00 93.06 91 PHE A N 1
ATOM 651 C CA . PHE A 1 91 ? -8.383 -6.565 -2.715 1.00 93.06 91 PHE A CA 1
ATOM 652 C C . PHE A 1 91 ? -9.456 -7.662 -2.711 1.00 93.06 91 PHE A C 1
ATOM 654 O O . PHE A 1 91 ? -9.964 -8.026 -1.648 1.00 93.06 91 PHE A O 1
ATOM 661 N N . PHE A 1 92 ? -9.766 -8.236 -3.877 1.00 95.06 92 PHE A N 1
ATOM 662 C CA . PHE A 1 92 ? -10.759 -9.309 -3.969 1.00 95.06 92 PHE A CA 1
ATOM 663 C C . PHE A 1 92 ? -10.318 -10.584 -3.246 1.00 95.06 92 PHE A C 1
ATOM 665 O O . PHE A 1 92 ? -11.133 -11.214 -2.576 1.00 95.06 92 PHE A O 1
ATOM 672 N N . THR A 1 93 ? -9.033 -10.934 -3.322 1.00 94.69 93 THR A N 1
ATOM 673 C CA . THR A 1 93 ? -8.473 -12.093 -2.613 1.00 94.69 93 THR A CA 1
ATOM 674 C C . THR A 1 93 ? -8.610 -11.924 -1.104 1.00 94.69 93 THR A C 1
ATOM 676 O O . THR A 1 93 ? -9.073 -12.835 -0.423 1.00 94.69 93 THR A O 1
ATOM 679 N N . LEU A 1 94 ? -8.279 -10.745 -0.572 1.00 93.25 94 LEU A N 1
ATOM 680 C CA . LEU A 1 94 ? -8.427 -10.460 0.854 1.00 93.25 94 LEU A CA 1
ATOM 681 C C . LEU A 1 94 ? -9.892 -10.492 1.284 1.00 93.25 94 LEU A C 1
ATOM 683 O O . LEU A 1 94 ? -10.193 -11.093 2.310 1.00 93.25 94 LEU A O 1
ATOM 687 N N . LYS A 1 95 ? -10.801 -9.921 0.484 1.00 90.50 95 LYS A N 1
ATOM 688 C CA . LYS A 1 95 ? -12.243 -9.954 0.767 1.00 90.50 95 LYS A CA 1
ATOM 689 C C . LYS A 1 95 ? -12.810 -11.379 0.760 1.00 90.50 95 LYS A C 1
ATOM 691 O O . LYS A 1 95 ? -13.710 -11.675 1.539 1.00 90.50 95 LYS A O 1
ATOM 696 N N . LEU A 1 96 ? -12.291 -12.253 -0.104 1.00 92.94 96 LEU A N 1
ATOM 697 C CA . LEU A 1 96 ? -12.724 -13.648 -0.205 1.00 92.94 96 LEU A CA 1
ATOM 698 C C . LEU A 1 96 ? -12.169 -14.519 0.933 1.00 92.94 96 LEU A C 1
ATOM 700 O O . LEU A 1 96 ? -12.902 -15.326 1.497 1.00 92.94 96 LEU A O 1
ATOM 704 N N . VAL A 1 97 ? -10.882 -14.370 1.266 1.00 93.12 97 VAL A N 1
ATOM 705 C CA . VAL A 1 97 ? -10.199 -15.193 2.284 1.00 93.12 97 VAL A CA 1
ATOM 706 C C . VAL A 1 97 ? -10.530 -14.725 3.703 1.00 93.12 97 VAL A C 1
ATOM 708 O O . VAL A 1 97 ? -10.685 -15.542 4.611 1.00 93.12 97 VAL A O 1
ATOM 711 N N . TYR A 1 98 ? -10.667 -13.416 3.896 1.00 89.88 98 TYR A N 1
ATOM 712 C CA . TYR A 1 98 ? -10.975 -12.789 5.177 1.00 89.88 98 TYR A CA 1
ATOM 713 C C . TYR A 1 98 ? -12.253 -11.959 5.048 1.00 89.88 98 TYR A C 1
ATOM 715 O O . TYR A 1 98 ? -12.175 -10.737 5.069 1.00 89.88 98 TYR A O 1
ATOM 723 N N . PRO A 1 99 ? -13.437 -12.577 4.913 1.00 85.50 99 PRO A N 1
ATOM 724 C CA . PRO A 1 99 ? -14.681 -11.821 4.852 1.00 85.50 99 PRO A CA 1
ATOM 725 C C . PRO A 1 99 ? -14.882 -11.078 6.179 1.00 85.50 99 PRO A C 1
ATOM 727 O O . PRO A 1 99 ? -15.036 -11.712 7.227 1.00 85.50 99 PRO A O 1
ATOM 730 N N . TRP A 1 100 ? -14.822 -9.750 6.125 1.00 83.56 100 TRP A N 1
ATOM 731 C CA . TRP A 1 100 ? -15.086 -8.848 7.245 1.00 83.56 100 TRP A CA 1
ATOM 732 C C . TRP A 1 100 ? -16.516 -8.304 7.164 1.00 83.56 100 TRP A C 1
ATOM 734 O O . TRP A 1 100 ? -17.051 -8.143 6.061 1.00 83.56 100 TRP A O 1
ATOM 744 N N . GLU A 1 101 ? -17.130 -8.030 8.315 1.00 79.50 101 GLU A N 1
ATOM 745 C CA . GLU A 1 101 ? -18.439 -7.373 8.373 1.00 79.50 101 GLU A CA 1
ATOM 746 C C . GLU A 1 101 ? -18.351 -5.894 7.984 1.00 79.50 101 GLU A C 1
ATOM 748 O O . GLU A 1 101 ? -17.271 -5.313 7.859 1.00 79.50 101 GLU A O 1
ATOM 753 N N . GLU A 1 102 ? -19.502 -5.285 7.716 1.00 77.62 102 GLU A N 1
ATOM 754 C CA . GLU A 1 102 ? -19.568 -3.884 7.323 1.00 77.62 102 GLU A CA 1
ATOM 755 C C . GLU A 1 102 ? -19.073 -2.992 8.468 1.00 77.62 102 GLU A C 1
ATOM 757 O O . GLU A 1 102 ? -19.549 -3.063 9.598 1.00 77.62 102 GLU A O 1
ATOM 762 N N . ILE A 1 103 ? -18.069 -2.167 8.176 1.00 78.69 103 ILE A N 1
ATOM 763 C CA . ILE A 1 103 ? -17.418 -1.326 9.177 1.00 78.69 103 ILE A CA 1
ATOM 764 C C . ILE A 1 103 ? -17.997 0.071 9.108 1.00 78.69 103 ILE A C 1
ATOM 766 O O . ILE A 1 103 ? -18.059 0.681 8.038 1.00 78.69 103 ILE A O 1
ATOM 770 N N . ASP A 1 104 ? -18.337 0.607 10.275 1.00 83.25 104 ASP A N 1
ATOM 771 C CA . ASP A 1 104 ? -18.772 1.988 10.410 1.00 83.25 104 ASP A CA 1
ATOM 772 C C . ASP A 1 104 ? -17.596 2.953 10.189 1.00 83.25 104 ASP A C 1
ATOM 774 O O . ASP A 1 104 ? -16.863 3.366 11.095 1.00 83.25 104 ASP A O 1
ATOM 778 N N . THR A 1 105 ? -17.417 3.320 8.924 1.00 83.38 105 THR A N 1
ATOM 779 C CA . THR A 1 105 ? -16.404 4.285 8.495 1.00 83.38 105 THR A CA 1
ATOM 780 C C . THR A 1 105 ? -16.661 5.698 9.027 1.00 83.38 105 THR A C 1
ATOM 782 O O . THR A 1 105 ? -15.702 6.466 9.154 1.00 83.38 105 THR A O 1
ATOM 785 N N . GLN A 1 106 ? -17.908 6.056 9.370 1.00 86.25 106 GLN A N 1
ATOM 786 C CA . GLN A 1 106 ? -18.224 7.357 9.966 1.00 86.25 106 GLN A CA 1
ATOM 787 C C . GLN A 1 106 ? -17.737 7.419 11.412 1.00 86.25 106 GLN A C 1
ATOM 789 O O . GLN A 1 106 ? -17.073 8.389 11.779 1.00 86.25 106 GLN A O 1
ATOM 794 N N . LYS A 1 107 ? -17.975 6.369 12.205 1.00 84.88 107 LYS A N 1
ATOM 795 C CA . LYS A 1 107 ? -17.452 6.265 13.576 1.00 84.88 107 LYS A CA 1
ATOM 796 C C . LYS A 1 107 ? -15.924 6.353 13.604 1.00 84.88 107 LYS A C 1
ATOM 798 O O . LYS A 1 107 ? -15.379 7.121 14.396 1.00 84.88 107 LYS A O 1
ATOM 803 N N . ILE A 1 108 ? -15.242 5.633 12.705 1.00 85.94 108 ILE A N 1
ATOM 804 C CA . ILE A 1 108 ? -13.775 5.702 12.565 1.00 85.94 108 ILE A CA 1
ATOM 805 C C . ILE A 1 108 ? -13.332 7.126 12.233 1.00 85.94 108 ILE A C 1
ATOM 807 O O . ILE A 1 108 ? -12.446 7.665 12.891 1.00 85.94 108 ILE A O 1
ATOM 811 N N . ARG A 1 109 ? -13.952 7.754 11.227 1.00 87.19 109 ARG A N 1
ATOM 812 C CA . ARG A 1 109 ? -13.610 9.118 10.810 1.00 87.19 109 ARG A CA 1
ATOM 813 C C . ARG A 1 109 ? -13.772 10.118 11.951 1.00 87.19 109 ARG A C 1
ATOM 815 O O . ARG A 1 109 ? -12.875 10.929 12.144 1.00 87.19 109 ARG A O 1
ATOM 822 N N . ASN A 1 110 ? -14.887 10.065 12.674 1.00 88.38 110 ASN A N 1
ATOM 823 C CA . ASN A 1 110 ? -15.183 11.018 13.742 1.00 88.38 110 ASN A CA 1
ATOM 824 C C . ASN A 1 110 ? -14.159 10.908 14.879 1.00 88.38 110 ASN A C 1
ATOM 826 O O . ASN A 1 110 ? -13.603 11.923 15.284 1.00 88.38 110 ASN A O 1
ATOM 830 N N . LYS A 1 111 ? -13.830 9.684 15.313 1.00 85.69 111 LYS A N 1
ATOM 831 C CA . LYS A 1 111 ? -12.787 9.455 16.326 1.00 85.69 111 LYS A CA 1
ATOM 832 C C . LYS A 1 111 ? -11.402 9.894 15.866 1.00 85.69 111 LYS A C 1
ATOM 834 O O . LYS A 1 111 ? -10.694 10.555 16.610 1.00 85.69 111 LYS A O 1
ATOM 839 N N . LEU A 1 112 ? -11.024 9.588 14.624 1.00 86.75 112 LEU A N 1
ATOM 840 C CA . LEU A 1 112 ? -9.742 10.049 14.084 1.00 86.75 112 LEU A CA 1
ATOM 841 C C . LEU A 1 112 ? -9.684 11.581 13.979 1.00 86.75 112 LEU A C 1
ATOM 843 O O . LEU A 1 112 ? -8.624 12.165 14.164 1.00 86.75 112 LEU A O 1
ATOM 847 N N . GLN A 1 113 ? -10.799 12.250 13.673 1.00 85.81 113 GLN A N 1
ATOM 848 C CA . GLN A 1 113 ? -10.864 13.715 13.658 1.00 85.81 113 GLN A CA 1
ATOM 849 C C . GLN A 1 113 ? -10.754 14.319 15.059 1.00 85.81 113 GLN A C 1
ATOM 851 O O . GLN A 1 113 ? -10.138 15.372 15.201 1.00 85.81 113 GLN A O 1
ATOM 856 N N . GLU A 1 114 ? -11.314 13.657 16.068 1.00 85.88 114 GLU A N 1
ATOM 857 C CA . GLU A 1 114 ? -11.150 14.017 17.477 1.00 85.88 114 GLU A CA 1
ATOM 858 C C . GLU A 1 114 ? -9.683 13.868 17.909 1.00 85.88 114 GLU A C 1
ATOM 860 O O . GLU A 1 114 ? -9.082 14.857 18.321 1.00 85.88 114 GLU A O 1
ATOM 865 N N . GLU A 1 115 ? -9.057 12.708 17.667 1.00 81.88 115 GLU A N 1
ATOM 866 C CA . GLU A 1 115 ? -7.628 12.467 17.944 1.00 81.88 115 GLU A CA 1
ATOM 867 C C . GLU A 1 115 ? -6.715 13.485 17.231 1.00 81.88 115 GLU A C 1
ATOM 869 O O . GLU A 1 115 ? -5.771 14.020 17.815 1.00 81.88 115 GLU A O 1
ATOM 874 N N . VAL A 1 116 ? -6.995 13.800 15.959 1.00 82.50 116 VAL A N 1
ATOM 875 C CA . VAL A 1 116 ? -6.248 14.823 15.204 1.00 82.50 116 VAL A CA 1
ATOM 876 C C . VAL A 1 116 ? -6.498 16.231 15.749 1.00 82.50 116 VAL A C 1
ATOM 878 O O . VAL A 1 116 ? -5.583 17.056 15.734 1.00 82.50 116 VAL A O 1
ATOM 881 N N . GLY A 1 117 ? -7.705 16.515 16.240 1.00 80.00 117 GLY A N 1
ATOM 882 C CA . GLY A 1 117 ? -8.043 17.772 16.904 1.00 80.00 117 GLY A CA 1
ATOM 883 C C . GLY A 1 117 ? -7.285 17.961 18.220 1.00 80.00 117 GLY A C 1
ATOM 884 O O . GLY A 1 117 ? -6.775 19.055 18.474 1.00 80.00 117 GLY A O 1
ATOM 885 N N . GLU A 1 118 ? -7.141 16.895 19.009 1.00 79.44 118 GLU A N 1
ATOM 886 C CA . GLU A 1 118 ? -6.381 16.880 20.267 1.00 79.44 118 GLU A CA 1
ATOM 887 C C . GLU A 1 118 ? -4.871 17.043 20.058 1.00 79.44 118 GLU A C 1
ATOM 889 O O . GLU A 1 118 ? -4.203 17.706 20.854 1.00 79.44 118 GLU A O 1
ATOM 894 N N . MET A 1 119 ? -4.328 16.515 18.956 1.00 70.94 119 MET A N 1
ATOM 895 C CA . MET A 1 119 ? -2.923 16.727 18.578 1.00 70.94 119 MET A CA 1
ATOM 896 C C . MET A 1 119 ? -2.595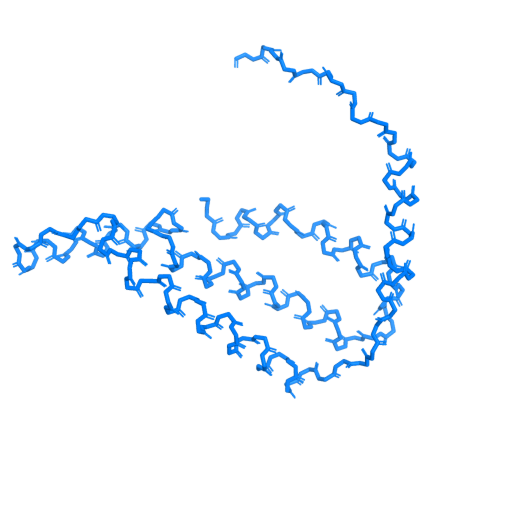 18.200 18.253 1.00 70.94 119 MET A C 1
ATOM 898 O O . MET A 1 119 ? -1.418 18.567 18.182 1.00 70.94 119 MET A O 1
ATOM 902 N N . GLY A 1 120 ? -3.613 19.060 18.109 1.00 66.38 120 GLY A N 1
ATOM 903 C CA . GLY A 1 120 ? -3.468 20.485 17.829 1.00 66.38 120 GLY A CA 1
ATOM 904 C C . GLY A 1 120 ? -3.023 20.773 16.391 1.00 66.38 120 GLY A C 1
ATOM 905 O O . GLY A 1 120 ? -2.569 19.902 15.650 1.00 66.38 120 GLY A O 1
ATOM 906 N N . SER A 1 121 ? -3.156 22.031 15.949 1.00 63.28 121 SER A N 1
ATOM 907 C CA . SER A 1 121 ? -2.725 22.410 14.596 1.00 63.28 121 SER A CA 1
ATOM 908 C C . SER A 1 121 ? -1.230 22.142 14.436 1.00 63.28 121 SER A C 1
ATOM 910 O O . SER A 1 121 ? -0.462 22.561 15.305 1.00 63.28 121 SER A O 1
ATOM 912 N N . MET A 1 122 ? -0.813 21.532 13.319 1.00 61.47 122 MET A N 1
ATOM 913 C CA . MET A 1 122 ? 0.600 21.415 12.941 1.00 61.47 122 MET A CA 1
ATOM 914 C C . MET A 1 122 ? 1.307 22.757 13.159 1.00 61.47 122 MET A C 1
ATOM 916 O O . MET A 1 122 ? 1.167 23.688 12.359 1.00 61.47 122 MET A O 1
ATOM 920 N N . SER A 1 123 ? 2.072 22.863 14.246 1.00 57.97 123 SER A N 1
ATOM 921 C CA . SER A 1 123 ? 2.917 24.025 14.461 1.00 57.97 123 SER A CA 1
ATOM 922 C C . SER A 1 123 ? 3.905 24.062 13.302 1.00 57.97 123 SER A C 1
ATOM 924 O O . SER A 1 123 ? 4.616 23.091 13.047 1.00 57.97 123 SER A O 1
ATOM 926 N N . ARG A 1 124 ? 3.950 25.183 12.575 1.00 57.03 124 ARG A N 1
ATOM 927 C CA . ARG A 1 124 ? 4.892 25.444 11.470 1.00 57.03 124 ARG A CA 1
ATOM 928 C C . ARG A 1 124 ? 6.347 25.591 11.966 1.00 57.03 124 ARG A C 1
ATOM 930 O O . ARG A 1 124 ? 7.118 26.379 11.422 1.00 57.03 124 ARG A O 1
ATOM 937 N N . GLY A 1 125 ? 6.729 24.874 13.018 1.00 57.84 125 GLY A N 1
ATOM 938 C CA . GLY A 1 125 ? 8.057 24.877 13.607 1.00 57.84 125 GLY A CA 1
ATOM 939 C C . GLY A 1 125 ? 8.947 23.828 12.953 1.00 57.84 125 GLY A C 1
ATOM 940 O O . GLY A 1 125 ? 8.715 22.638 13.127 1.00 57.84 125 GLY A O 1
ATOM 941 N N . LYS A 1 126 ? 10.002 24.309 12.282 1.00 45.12 126 LYS A N 1
ATOM 942 C CA . LYS A 1 126 ? 11.116 23.581 11.634 1.00 45.12 126 LYS A CA 1
ATOM 943 C C . LYS A 1 126 ? 10.972 23.300 10.134 1.00 45.12 126 LYS A C 1
ATOM 945 O O . LYS A 1 126 ? 11.247 22.216 9.639 1.00 45.12 126 LYS A O 1
ATOM 950 N N . ARG A 1 127 ? 10.673 24.361 9.378 1.00 42.56 127 ARG A N 1
ATOM 951 C CA . ARG A 1 127 ? 11.157 24.534 7.997 1.00 42.56 127 ARG A CA 1
ATOM 952 C C . ARG A 1 127 ? 12.369 25.474 8.020 1.00 42.56 127 ARG A C 1
ATOM 954 O O . ARG A 1 127 ? 12.181 26.654 7.740 1.00 42.56 127 ARG A O 1
ATOM 961 N N . LYS A 1 128 ? 13.546 24.980 8.433 1.00 44.59 128 LYS A N 1
ATOM 962 C CA . LYS A 1 128 ? 14.922 25.493 8.178 1.00 44.59 128 LYS A CA 1
ATOM 963 C C . LYS A 1 128 ? 15.886 25.038 9.287 1.00 44.59 128 LYS A C 1
ATOM 965 O O . LYS A 1 128 ? 15.490 25.071 10.450 1.00 44.59 128 LYS A O 1
ATOM 970 N N . LEU A 1 129 ? 17.135 24.772 8.880 1.00 42.66 129 LEU A N 1
ATOM 971 C CA . LEU A 1 129 ? 18.302 24.257 9.625 1.00 42.66 129 LEU A CA 1
ATOM 972 C C . LEU A 1 129 ? 18.265 22.716 9.682 1.00 42.66 129 LEU A C 1
ATOM 974 O O . LEU A 1 129 ? 17.424 22.169 10.384 1.00 42.66 129 LEU A O 1
ATOM 978 N N . GLU A 1 130 ? 19.039 21.961 8.899 1.00 34.69 130 GLU A N 1
ATOM 979 C CA . GLU A 1 130 ? 20.386 22.170 8.327 1.00 34.69 130 GLU A CA 1
ATOM 980 C C . GLU A 1 130 ? 20.504 21.640 6.888 1.00 34.69 130 GLU A C 1
ATOM 982 O O . GLU A 1 130 ? 19.738 20.713 6.531 1.00 34.69 130 GLU A O 1
#

Sequence (130 aa):
MPSHAVAALLLPVLVSIIQAGEIGQERKFAVAIFLALTYSTSVGSIGSLLGGARNILAIGLLETVTGTSLSFLDWMIAGVPIALVLTVLTFFTLKLVYPWEEIDTQKIRNKLQEEVGEMGSMSRGKRKLE